Protein AF-A0A645J6P0-F1 (afdb_monomer_li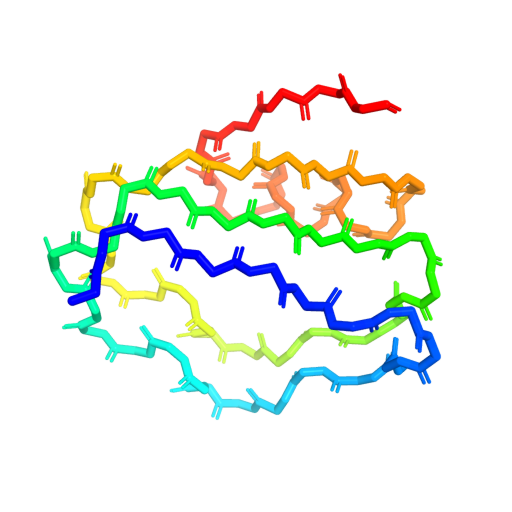te)

Structure (mmCIF, N/CA/C/O backbone):
data_AF-A0A645J6P0-F1
#
_entry.id   AF-A0A645J6P0-F1
#
loop_
_atom_site.group_PDB
_atom_site.id
_atom_site.type_symbol
_atom_site.label_atom_id
_atom_site.label_alt_id
_atom_site.label_comp_id
_atom_site.label_asym_id
_atom_site.label_entity_id
_atom_site.label_seq_id
_atom_site.pdbx_PDB_ins_code
_atom_site.Cartn_x
_atom_site.Cartn_y
_atom_site.Cartn_z
_atom_site.occupancy
_atom_site.B_iso_or_equiv
_atom_site.auth_seq_id
_atom_site.auth_com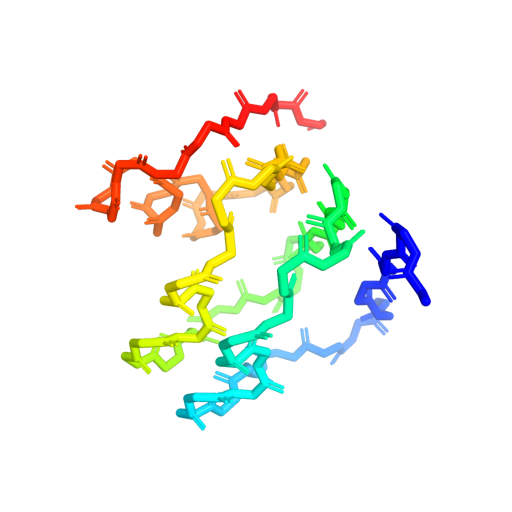p_id
_atom_site.auth_asym_id
_atom_site.auth_atom_id
_atom_site.pdbx_PDB_model_num
ATOM 1 N N . MET A 1 1 ? -0.345 -10.678 -10.973 1.00 61.75 1 MET A N 1
ATOM 2 C CA . MET A 1 1 ? -1.363 -9.882 -10.277 1.00 61.75 1 MET A CA 1
ATOM 3 C C . MET A 1 1 ? -1.107 -8.436 -10.632 1.00 61.75 1 MET A C 1
ATOM 5 O O . MET A 1 1 ? 0.009 -7.983 -10.407 1.00 61.75 1 MET A O 1
ATOM 9 N N . ASP A 1 2 ? -2.060 -7.777 -11.272 1.00 90.50 2 ASP A N 1
ATOM 10 C CA . ASP A 1 2 ? -1.978 -6.360 -11.644 1.00 90.50 2 ASP A CA 1
ATOM 11 C C . ASP A 1 2 ? -2.832 -5.467 -10.735 1.00 90.50 2 ASP A C 1
ATOM 13 O O . ASP A 1 2 ? -2.583 -4.266 -10.655 1.00 90.50 2 ASP A O 1
ATOM 17 N N . SER A 1 3 ? -3.786 -6.051 -10.012 1.00 95.38 3 SER A N 1
ATOM 18 C CA . SER A 1 3 ? -4.704 -5.358 -9.120 1.00 95.38 3 SER A CA 1
ATOM 19 C C . SER A 1 3 ? -4.962 -6.157 -7.844 1.00 95.38 3 SER A C 1
ATOM 21 O O . SER A 1 3 ? -5.063 -7.384 -7.873 1.00 95.38 3 SER A O 1
ATOM 23 N N . ILE A 1 4 ? -5.048 -5.456 -6.714 1.00 95.88 4 ILE A N 1
ATOM 24 C CA . ILE A 1 4 ? -5.390 -6.017 -5.403 1.00 95.88 4 ILE A CA 1
ATOM 25 C C . ILE A 1 4 ? -6.462 -5.137 -4.764 1.00 95.88 4 ILE A C 1
ATOM 27 O O . ILE A 1 4 ? -6.378 -3.912 -4.792 1.00 95.88 4 ILE A O 1
ATOM 31 N N . THR A 1 5 ? -7.466 -5.768 -4.166 1.00 96.75 5 THR A N 1
ATOM 32 C CA . THR A 1 5 ? -8.416 -5.094 -3.277 1.00 96.75 5 THR A CA 1
ATOM 33 C C . THR A 1 5 ? -8.209 -5.659 -1.890 1.00 96.75 5 THR A C 1
ATOM 35 O O . THR A 1 5 ? -8.312 -6.872 -1.704 1.00 96.75 5 THR A O 1
ATOM 38 N N . ILE A 1 6 ? -7.873 -4.797 -0.937 1.00 97.00 6 ILE A N 1
ATOM 39 C CA . ILE A 1 6 ? -7.792 -5.199 0.462 1.00 97.00 6 ILE A CA 1
ATOM 40 C C . ILE A 1 6 ? -9.230 -5.363 0.967 1.00 97.00 6 ILE A C 1
ATOM 42 O O . ILE A 1 6 ? -10.017 -4.431 0.803 1.00 97.00 6 ILE A O 1
ATOM 46 N N . PRO A 1 7 ? -9.598 -6.530 1.524 1.00 97.31 7 PRO A N 1
ATOM 47 C CA . PRO A 1 7 ? -10.959 -6.766 1.982 1.00 97.31 7 PRO A CA 1
ATOM 48 C C . PRO A 1 7 ? -11.391 -5.795 3.080 1.00 97.31 7 PRO A C 1
ATOM 50 O O . PRO A 1 7 ? -10.604 -5.448 3.966 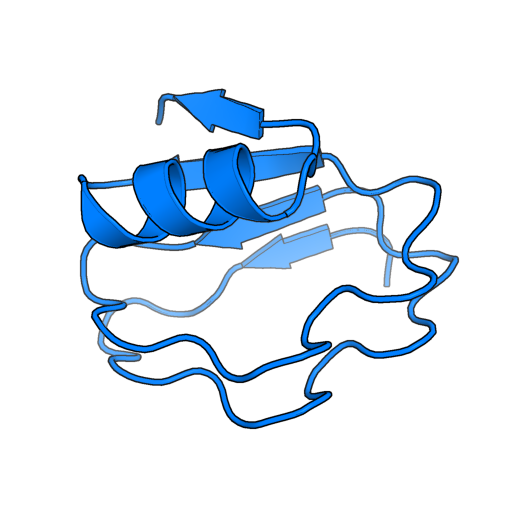1.00 97.31 7 PRO A O 1
ATOM 53 N N . ASP A 1 8 ? -12.674 -5.446 3.066 1.00 92.69 8 ASP A N 1
ATOM 54 C CA . ASP A 1 8 ? -13.297 -4.725 4.169 1.00 92.69 8 ASP A CA 1
ATOM 55 C C . ASP A 1 8 ? -13.131 -5.514 5.475 1.00 92.69 8 ASP A C 1
ATOM 57 O O . ASP A 1 8 ? -13.329 -6.731 5.527 1.00 92.69 8 ASP A O 1
ATOM 61 N N . GLY A 1 9 ? -12.737 -4.814 6.539 1.00 95.62 9 GLY A N 1
ATOM 62 C CA . GLY A 1 9 ? -12.463 -5.409 7.849 1.00 95.62 9 GLY A CA 1
ATOM 63 C C . GLY A 1 9 ? -10.987 -5.708 8.110 1.00 95.62 9 GLY A C 1
ATOM 64 O O . GLY A 1 9 ? -10.624 -5.951 9.261 1.00 95.62 9 GLY A O 1
ATOM 65 N N . VAL A 1 10 ? -10.114 -5.615 7.099 1.00 98.00 10 VAL A N 1
ATOM 66 C CA . VAL A 1 10 ? -8.668 -5.540 7.346 1.00 98.00 10 VAL A CA 1
ATOM 67 C C . VAL A 1 10 ? -8.358 -4.198 8.002 1.00 98.00 10 VAL A C 1
ATOM 69 O O . VAL A 1 10 ? -8.685 -3.138 7.464 1.00 98.00 10 VAL A O 1
ATOM 72 N N . THR A 1 11 ? -7.731 -4.255 9.175 1.00 98.25 11 THR A N 1
ATOM 73 C CA . THR A 1 11 ? -7.339 -3.075 9.954 1.00 98.25 11 THR A CA 1
ATOM 74 C C . THR A 1 11 ? -5.848 -2.772 9.868 1.00 98.25 11 THR A C 1
ATOM 76 O O . THR A 1 11 ? -5.455 -1.616 10.034 1.00 98.25 11 THR A O 1
ATOM 79 N N . GLU A 1 12 ? -5.030 -3.783 9.570 1.00 98.25 12 GLU A N 1
ATOM 80 C CA . GLU A 1 12 ? -3.575 -3.683 9.511 1.00 98.25 12 GLU A CA 1
ATOM 81 C C . GLU A 1 12 ? -3.004 -4.389 8.274 1.00 98.25 12 GLU A C 1
ATOM 83 O O . GLU A 1 12 ? -3.393 -5.512 7.951 1.00 98.25 12 GLU A O 1
ATOM 88 N N . ILE A 1 13 ? -2.055 -3.727 7.605 1.00 97.94 13 ILE A N 1
ATOM 89 C CA . ILE A 1 13 ? -1.194 -4.315 6.573 1.00 97.94 13 ILE A CA 1
ATOM 90 C C . ILE A 1 13 ? 0.226 -4.378 7.132 1.00 97.94 13 ILE A C 1
ATOM 92 O O . ILE A 1 13 ? 0.816 -3.342 7.445 1.00 97.94 13 ILE A O 1
ATOM 96 N N . GLU A 1 14 ? 0.776 -5.582 7.261 1.00 97.81 14 GLU A N 1
ATOM 97 C CA . GLU A 1 14 ? 2.087 -5.787 7.877 1.00 97.81 14 GLU A CA 1
ATOM 98 C C . GLU A 1 14 ? 3.260 -5.334 6.995 1.00 97.81 14 GLU A C 1
ATOM 100 O O . GLU A 1 14 ? 3.131 -5.133 5.789 1.00 97.81 14 GLU A O 1
ATOM 105 N N . TYR A 1 15 ? 4.426 -5.187 7.628 1.00 96.81 15 TYR A N 1
ATOM 106 C CA . TYR A 1 15 ? 5.692 -4.803 7.003 1.00 96.81 15 TYR A CA 1
ATOM 107 C C . TYR A 1 15 ? 5.972 -5.573 5.702 1.00 96.81 15 TYR A C 1
ATOM 109 O O . TYR A 1 15 ? 5.902 -6.801 5.670 1.00 96.81 15 TYR A O 1
ATOM 117 N N . SER A 1 16 ? 6.336 -4.847 4.638 1.00 95.06 16 SER A N 1
ATOM 118 C CA . SER A 1 16 ? 6.730 -5.418 3.336 1.00 95.06 16 SER A CA 1
ATOM 119 C C . SER A 1 16 ? 5.712 -6.359 2.658 1.00 95.06 16 SER A C 1
ATOM 121 O O . SER A 1 16 ? 6.092 -7.108 1.758 1.00 95.06 16 SER A O 1
ATOM 123 N N . ALA A 1 17 ? 4.422 -6.325 3.023 1.00 96.81 17 ALA A N 1
ATOM 124 C CA . ALA A 1 17 ? 3.411 -7.263 2.505 1.00 96.81 17 ALA A CA 1
ATOM 125 C C . ALA A 1 17 ? 3.311 -7.329 0.965 1.00 96.81 17 ALA A C 1
ATOM 127 O O . ALA A 1 17 ? 3.004 -8.388 0.415 1.00 96.81 17 ALA A O 1
ATOM 128 N N . PHE A 1 18 ? 3.592 -6.222 0.266 1.00 96.56 18 PHE A N 1
ATOM 129 C CA . PHE A 1 18 ? 3.610 -6.148 -1.199 1.00 96.56 18 PHE A CA 1
ATOM 130 C C . PHE A 1 18 ? 4.964 -5.682 -1.753 1.00 96.56 18 PHE A C 1
ATOM 132 O O . PHE A 1 18 ? 5.033 -5.214 -2.889 1.00 96.56 18 PHE A O 1
ATOM 139 N N . TYR A 1 19 ? 6.050 -5.842 -0.992 1.00 96.38 19 TYR A N 1
ATOM 140 C CA . TYR A 1 19 ? 7.394 -5.464 -1.432 1.00 96.38 19 TYR A CA 1
ATOM 141 C C . TYR A 1 19 ? 7.747 -6.110 -2.781 1.00 96.38 19 TYR A C 1
ATOM 143 O O . TYR A 1 19 ? 7.484 -7.299 -3.000 1.00 96.38 19 TYR A O 1
ATOM 151 N N . LYS A 1 20 ? 8.339 -5.331 -3.697 1.00 96.69 20 LYS A N 1
ATOM 152 C CA . LYS A 1 20 ? 8.751 -5.778 -5.044 1.00 96.69 20 LYS A CA 1
ATOM 153 C C . LYS A 1 20 ? 7.628 -6.347 -5.912 1.00 96.69 20 LYS A C 1
ATOM 155 O O . LYS A 1 20 ? 7.884 -7.094 -6.865 1.00 96.69 20 LYS A O 1
ATOM 160 N N . CYS A 1 21 ? 6.374 -5.983 -5.659 1.00 96.50 21 CYS A N 1
ATOM 161 C CA . CYS A 1 21 ? 5.274 -6.329 -6.553 1.00 96.50 21 CYS A CA 1
ATOM 162 C C . CYS A 1 21 ? 5.296 -5.468 -7.833 1.00 96.50 21 CYS A C 1
ATOM 164 O O . CYS A 1 21 ? 4.341 -4.768 -8.142 1.00 96.50 21 CYS A O 1
ATOM 166 N N . ILE A 1 22 ? 6.347 -5.587 -8.654 1.00 95.69 22 ILE A N 1
ATOM 167 C CA . ILE A 1 22 ? 6.606 -4.780 -9.868 1.00 95.69 22 ILE A CA 1
ATOM 168 C C . ILE A 1 22 ? 5.514 -4.864 -10.953 1.00 95.69 22 ILE A C 1
ATOM 170 O O . ILE A 1 22 ? 5.495 -4.089 -11.911 1.00 95.69 22 ILE A O 1
ATOM 174 N N . LYS A 1 23 ? 4.632 -5.866 -10.857 1.00 96.19 23 LYS A N 1
ATOM 175 C CA . LYS A 1 23 ? 3.483 -6.045 -11.758 1.00 96.19 23 LYS A CA 1
ATOM 176 C C . LYS A 1 23 ? 2.200 -5.428 -11.203 1.00 96.19 23 LYS A C 1
ATOM 178 O O . LYS A 1 23 ? 1.248 -5.307 -11.967 1.00 96.19 23 LYS A O 1
ATOM 183 N N . LEU A 1 24 ? 2.165 -5.070 -9.919 1.00 97.06 24 LEU A N 1
ATOM 184 C CA . LEU A 1 24 ? 1.009 -4.465 -9.274 1.00 97.06 24 LEU A CA 1
ATOM 185 C C . LEU A 1 24 ? 0.862 -3.029 -9.771 1.00 97.06 24 LEU A C 1
ATOM 187 O O . LEU A 1 24 ? 1.724 -2.184 -9.559 1.00 97.06 24 LEU A O 1
ATOM 191 N N . SER A 1 25 ? -0.243 -2.786 -10.460 1.00 97.12 25 SER A N 1
ATOM 192 C CA . SER A 1 25 ? -0.603 -1.483 -11.016 1.00 97.12 25 SER A CA 1
ATOM 193 C C . SER A 1 25 ? -1.701 -0.788 -10.220 1.00 97.12 25 SER A C 1
ATOM 195 O O . SER A 1 25 ? -1.831 0.430 -10.282 1.00 97.12 25 SER A O 1
ATOM 197 N N . ARG A 1 26 ? -2.493 -1.546 -9.451 1.00 97.56 26 ARG A N 1
ATOM 198 C CA . ARG A 1 26 ? -3.578 -1.002 -8.637 1.00 97.56 26 ARG A CA 1
ATOM 199 C C . ARG A 1 26 ? -3.682 -1.680 -7.283 1.00 97.56 26 ARG A C 1
ATOM 201 O O . ARG A 1 26 ? -3.716 -2.906 -7.209 1.00 97.56 26 ARG A O 1
ATOM 208 N N . VAL A 1 27 ? -3.853 -0.886 -6.235 1.00 97.75 27 VAL A N 1
ATOM 209 C CA . VAL A 1 27 ? -4.312 -1.376 -4.932 1.00 97.75 27 VAL A CA 1
ATOM 210 C C . VAL A 1 27 ? -5.484 -0.538 -4.445 1.00 97.75 27 VAL A C 1
ATOM 212 O O . VAL A 1 27 ? -5.467 0.679 -4.589 1.00 97.75 27 VAL A O 1
ATOM 215 N N . THR A 1 28 ? -6.502 -1.178 -3.882 1.00 98.06 28 THR A N 1
ATOM 216 C CA . THR A 1 28 ? -7.569 -0.485 -3.149 1.00 98.06 28 THR A CA 1
ATOM 217 C C . THR A 1 28 ? -7.350 -0.680 -1.655 1.00 98.06 28 THR A C 1
ATOM 219 O O . THR A 1 28 ? -7.283 -1.824 -1.198 1.00 98.06 28 THR A O 1
ATOM 222 N N . IL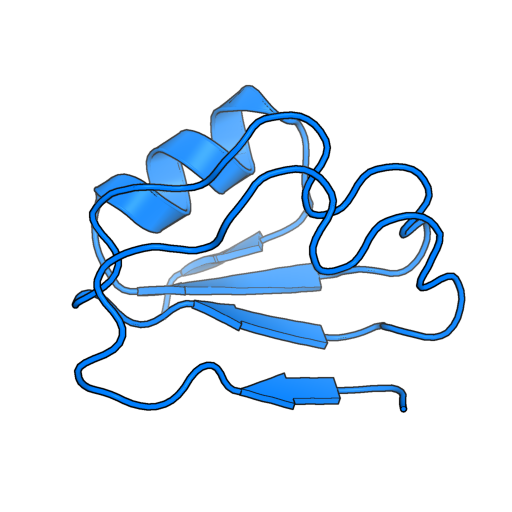E A 1 29 ? -7.223 0.426 -0.920 1.00 97.69 29 ILE A N 1
ATOM 223 C CA . ILE A 1 29 ? -7.033 0.474 0.533 1.00 97.69 29 ILE A CA 1
ATOM 224 C C . ILE A 1 29 ? -8.338 1.001 1.153 1.00 97.69 29 ILE A C 1
ATOM 226 O O . ILE A 1 29 ? -8.647 2.177 0.957 1.00 97.69 29 ILE A O 1
ATOM 230 N N . PRO A 1 30 ? -9.126 0.167 1.855 1.00 97.94 30 PRO A N 1
ATOM 231 C CA . PRO A 1 30 ? -10.395 0.581 2.443 1.00 97.94 30 PRO A CA 1
ATOM 232 C C . PRO A 1 30 ? -10.188 1.428 3.706 1.00 97.94 30 PRO A C 1
ATOM 234 O O . PRO A 1 30 ? -9.160 1.329 4.378 1.00 97.94 30 PRO A O 1
ATOM 237 N N . ALA A 1 31 ? -11.227 2.174 4.094 1.00 97.50 31 ALA A N 1
ATOM 238 C CA . ALA A 1 31 ? -11.221 3.032 5.285 1.00 97.50 31 ALA A CA 1
ATOM 239 C C . ALA A 1 31 ? -11.073 2.269 6.612 1.00 97.50 31 ALA A C 1
ATOM 241 O O . ALA A 1 31 ? -10.784 2.875 7.642 1.00 97.50 31 ALA A O 1
ATOM 242 N N . SER A 1 32 ? -11.256 0.943 6.609 1.00 98.12 32 SER A N 1
ATOM 243 C CA . SER A 1 32 ? -11.005 0.110 7.788 1.00 98.12 32 SER A CA 1
ATOM 244 C C . SER A 1 32 ? -9.519 0.009 8.142 1.00 98.12 32 SER A C 1
ATOM 246 O O . SER A 1 32 ? -9.196 -0.290 9.293 1.00 98.12 32 SER A O 1
ATOM 248 N N . VAL A 1 33 ? -8.615 0.255 7.186 1.00 98.31 33 VAL A N 1
ATOM 249 C CA . VAL A 1 33 ? -7.170 0.179 7.413 1.00 98.31 33 VAL A CA 1
ATOM 250 C C . VAL A 1 33 ? -6.718 1.387 8.224 1.00 98.31 33 VAL A C 1
ATOM 252 O O . VAL A 1 33 ? -6.767 2.525 7.768 1.00 98.31 33 VAL A O 1
ATOM 255 N N . THR A 1 34 ? -6.225 1.121 9.430 1.00 97.88 34 THR A N 1
ATOM 256 C CA . THR A 1 34 ? -5.731 2.141 10.369 1.00 97.88 34 THR A CA 1
ATOM 257 C C . THR A 1 34 ? -4.246 1.977 10.686 1.00 97.88 34 THR A C 1
ATOM 259 O O . THR A 1 34 ? -3.677 2.773 11.434 1.00 97.88 34 THR A O 1
ATOM 262 N N . LYS A 1 35 ? -3.599 0.955 10.113 1.00 98.25 35 LYS A N 1
ATOM 263 C CA . LYS A 1 35 ? -2.162 0.725 10.238 1.00 98.25 35 LYS A CA 1
ATOM 264 C C . LYS A 1 35 ? -1.586 0.103 8.971 1.00 98.25 35 LYS A C 1
ATOM 266 O O . LYS A 1 35 ? -2.081 -0.909 8.484 1.00 98.25 35 LYS A O 1
ATOM 271 N N . ILE A 1 36 ? -0.518 0.701 8.451 1.00 97.94 36 ILE A N 1
ATOM 272 C CA . ILE A 1 36 ? 0.239 0.174 7.312 1.00 97.94 36 ILE A CA 1
ATOM 273 C C . ILE A 1 36 ? 1.717 0.180 7.690 1.00 97.94 36 ILE A C 1
ATOM 275 O O . ILE A 1 36 ? 2.253 1.205 8.118 1.00 97.94 36 ILE A O 1
ATOM 279 N N . GLY A 1 37 ? 2.355 -0.981 7.561 1.00 97.44 37 GLY A N 1
ATOM 280 C CA . GLY A 1 37 ? 3.769 -1.168 7.840 1.00 97.44 37 GLY A CA 1
ATOM 281 C C . GLY A 1 37 ? 4.686 -0.333 6.943 1.00 97.44 37 GLY A C 1
ATOM 282 O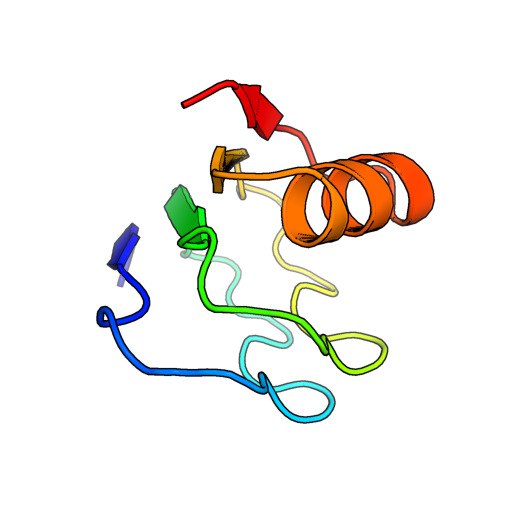 O . GLY A 1 37 ? 4.303 0.219 5.906 1.00 97.44 37 GLY A O 1
ATOM 283 N N . GLU A 1 38 ? 5.946 -0.254 7.349 1.00 95.50 38 GLU A N 1
ATOM 284 C CA . GLU A 1 38 ? 7.003 0.321 6.522 1.00 95.50 38 GLU A CA 1
ATOM 285 C C . GLU A 1 38 ? 7.265 -0.559 5.285 1.00 95.50 38 GLU A C 1
ATOM 287 O O . GLU A 1 38 ? 7.082 -1.779 5.329 1.00 95.50 38 GLU A O 1
ATOM 292 N N . GLY A 1 39 ? 7.635 0.066 4.163 1.00 95.69 39 GLY A N 1
ATOM 293 C CA . GLY A 1 39 ? 8.046 -0.638 2.941 1.00 95.69 39 GLY A CA 1
ATOM 294 C C . GLY A 1 39 ? 6.959 -1.467 2.244 1.00 95.69 39 GLY A C 1
ATOM 295 O O . GLY A 1 39 ? 7.266 -2.231 1.335 1.00 95.69 39 GLY A O 1
ATOM 296 N N . VAL A 1 40 ? 5.683 -1.345 2.637 1.00 97.56 40 VAL A N 1
ATOM 297 C CA . VAL A 1 40 ? 4.600 -2.216 2.134 1.00 97.56 40 VAL A CA 1
ATOM 298 C C . VAL A 1 40 ? 4.510 -2.235 0.612 1.00 97.56 40 VAL A C 1
ATOM 300 O O . VAL A 1 40 ? 4.314 -3.306 0.051 1.00 97.56 40 VAL A O 1
ATOM 303 N N . PHE A 1 41 ? 4.689 -1.087 -0.044 1.00 96.88 41 PHE A N 1
ATOM 304 C CA . PHE A 1 41 ? 4.661 -0.953 -1.505 1.00 96.88 41 PHE A CA 1
ATOM 305 C C . PHE A 1 41 ? 6.009 -0.511 -2.089 1.00 96.88 41 PHE A C 1
ATOM 307 O O . PHE A 1 41 ? 6.066 0.065 -3.175 1.00 96.88 41 PHE A O 1
ATOM 314 N N . GLU A 1 42 ? 7.105 -0.741 -1.369 1.00 95.94 42 GLU A N 1
ATOM 315 C CA . GLU A 1 42 ? 8.434 -0.414 -1.878 1.00 95.94 42 GLU A CA 1
ATOM 316 C C . GLU A 1 42 ? 8.761 -1.276 -3.116 1.00 95.94 42 GLU A C 1
ATOM 318 O O . GLU A 1 42 ? 8.385 -2.450 -3.200 1.00 95.94 42 GLU A O 1
ATOM 323 N N . GLU A 1 43 ? 9.407 -0.663 -4.115 1.00 95.88 43 GLU A N 1
ATOM 324 C CA . GLU A 1 43 ? 9.684 -1.251 -5.440 1.00 95.88 43 GLU A CA 1
ATOM 325 C C . GLU A 1 43 ? 8.422 -1.712 -6.212 1.00 95.88 43 GLU A C 1
ATOM 327 O O . GLU A 1 43 ? 8.457 -2.644 -7.021 1.00 95.88 43 GLU A O 1
ATOM 332 N N . CYS A 1 44 ? 7.275 -1.064 -5.975 1.00 96.31 44 CYS A N 1
ATOM 333 C CA . CYS A 1 44 ? 6.057 -1.216 -6.780 1.00 96.31 44 CYS A CA 1
ATOM 334 C C . CYS A 1 44 ? 5.920 -0.078 -7.804 1.00 96.31 44 CYS A C 1
ATOM 336 O O . CYS A 1 44 ? 4.977 0.707 -7.759 1.00 96.31 44 CYS A O 1
ATOM 338 N N . ASP A 1 45 ? 6.850 -0.000 -8.755 1.00 92.12 45 ASP A N 1
ATOM 339 C CA . ASP A 1 45 ? 7.063 1.172 -9.628 1.00 92.12 45 ASP A CA 1
ATOM 340 C C . ASP A 1 45 ? 5.876 1.584 -10.522 1.00 92.12 45 ASP A C 1
ATOM 342 O O . ASP A 1 45 ? 5.894 2.650 -11.133 1.00 92.12 45 ASP A O 1
ATOM 346 N N . LYS A 1 46 ? 4.861 0.726 -10.665 1.00 95.19 46 LYS A N 1
ATOM 347 C CA . LYS A 1 46 ? 3.676 0.968 -11.507 1.00 95.19 46 LYS A CA 1
ATOM 348 C C . LYS A 1 46 ? 2.408 1.227 -10.699 1.00 95.19 46 LYS A C 1
ATOM 350 O O . LYS A 1 46 ? 1.327 1.279 -11.284 1.00 95.19 46 LYS A O 1
ATOM 355 N N . LEU A 1 47 ? 2.521 1.295 -9.376 1.00 97.25 47 LEU A N 1
ATOM 356 C CA . LEU A 1 47 ? 1.378 1.288 -8.481 1.00 97.25 47 LEU A CA 1
ATOM 357 C C . LEU A 1 47 ? 0.653 2.632 -8.470 1.00 97.25 47 LEU A C 1
ATOM 359 O O . LEU A 1 47 ? 1.236 3.659 -8.143 1.00 97.25 47 LEU A O 1
ATOM 363 N N . THR A 1 48 ? -0.656 2.588 -8.699 1.00 97.62 48 THR A N 1
ATOM 364 C CA . THR A 1 48 ? -1.584 3.638 -8.277 1.00 97.62 48 THR A CA 1
ATOM 365 C C . THR A 1 48 ? -2.523 3.084 -7.208 1.00 97.62 48 THR A C 1
ATOM 367 O O . THR A 1 48 ? -3.163 2.046 -7.404 1.00 97.62 48 THR A O 1
ATOM 370 N N . ALA A 1 49 ? -2.624 3.762 -6.071 1.00 97.31 49 ALA A N 1
ATOM 371 C CA . ALA A 1 49 ? -3.541 3.394 -5.002 1.00 97.31 49 ALA A CA 1
ATOM 372 C C . ALA A 1 49 ? -4.901 4.098 -5.147 1.00 97.31 49 ALA A C 1
ATOM 374 O O . ALA A 1 49 ? -4.997 5.228 -5.620 1.00 97.31 49 ALA A O 1
ATOM 375 N N . ILE A 1 50 ? -5.966 3.433 -4.716 1.00 98.00 50 ILE A N 1
ATOM 376 C CA . ILE A 1 50 ? -7.252 4.060 -4.405 1.00 98.00 50 ILE A CA 1
ATOM 377 C C . ILE A 1 50 ? -7.368 3.997 -2.888 1.00 98.00 50 ILE A C 1
ATOM 379 O O . ILE A 1 50 ? -7.462 2.900 -2.329 1.00 98.00 50 ILE A O 1
ATOM 383 N N . CYS A 1 51 ? -7.267 5.149 -2.229 1.00 96.44 51 CYS A N 1
ATOM 384 C CA . CYS A 1 51 ? -7.225 5.237 -0.772 1.00 96.44 51 CYS A CA 1
ATOM 385 C C . CYS A 1 51 ? -8.606 5.744 -0.302 1.00 96.44 51 CYS A C 1
ATOM 387 O O . CYS A 1 51 ? -9.038 6.820 -0.711 1.00 96.44 51 CYS A O 1
ATOM 389 N N . TYR A 1 52 ? -9.311 4.942 0.501 1.00 95.69 52 TYR A N 1
ATOM 390 C CA . TYR A 1 52 ? -10.542 5.339 1.185 1.00 95.69 52 TYR A CA 1
ATOM 391 C C . TYR A 1 52 ? -10.199 5.699 2.632 1.00 95.69 52 TYR A C 1
ATOM 393 O O . TYR A 1 52 ? -9.618 4.881 3.347 1.00 95.69 52 TYR A O 1
ATOM 401 N N . GLY A 1 53 ? -10.595 6.891 3.073 1.00 93.69 53 GLY A N 1
ATOM 402 C CA . GLY A 1 53 ? -10.411 7.357 4.446 1.00 93.69 53 GLY A CA 1
ATOM 403 C C . GLY A 1 53 ? -9.011 7.898 4.761 1.00 93.69 53 GLY A C 1
ATOM 404 O O . GLY A 1 53 ? -8.008 7.574 4.120 1.00 93.69 53 GLY A O 1
ATOM 405 N N . ASP A 1 54 ? -8.951 8.700 5.824 1.00 95.75 54 ASP A N 1
ATOM 406 C CA . ASP A 1 54 ? -7.821 9.586 6.115 1.00 95.75 54 ASP A CA 1
ATOM 407 C C . ASP A 1 54 ? -6.478 8.862 6.295 1.00 95.75 54 ASP A C 1
ATOM 409 O O . ASP A 1 54 ? -5.431 9.395 5.927 1.00 95.75 54 ASP A O 1
ATOM 413 N N . TYR A 1 55 ? -6.469 7.662 6.890 1.00 96.75 55 TYR A N 1
ATOM 414 C CA . TYR A 1 55 ? -5.212 6.969 7.191 1.00 96.75 55 TYR A CA 1
ATOM 415 C C . TYR A 1 55 ? -4.509 6.490 5.919 1.00 96.75 55 TYR A C 1
ATOM 417 O O . TYR A 1 55 ? -3.308 6.722 5.749 1.00 96.75 55 TYR A O 1
ATOM 425 N N . GLY A 1 56 ? -5.256 5.842 5.018 1.00 95.56 56 GLY A N 1
ATOM 426 C CA . GLY A 1 56 ? -4.734 5.389 3.732 1.00 95.56 56 GLY A CA 1
ATOM 427 C C . GLY A 1 56 ? -4.166 6.567 2.949 1.00 95.56 56 GLY A C 1
ATOM 428 O O . GLY A 1 56 ? -3.008 6.535 2.550 1.00 95.56 56 GLY A O 1
ATOM 429 N N . GLU A 1 57 ? -4.928 7.651 2.830 1.00 96.25 57 GLU A N 1
ATOM 430 C CA . GLU A 1 57 ? -4.506 8.876 2.141 1.00 96.25 57 GLU A CA 1
ATOM 431 C C . GLU A 1 57 ? -3.222 9.482 2.725 1.00 96.25 57 GLU A C 1
ATOM 433 O O . GLU A 1 57 ? -2.286 9.804 1.986 1.00 96.25 57 GLU A O 1
ATOM 438 N N . GLN A 1 58 ? -3.137 9.603 4.055 1.00 97.69 58 GLN A N 1
ATOM 439 C CA . GLN A 1 58 ? -1.938 10.098 4.736 1.00 97.69 58 GLN A CA 1
ATOM 440 C C . GLN A 1 58 ? -0.723 9.216 4.447 1.00 97.69 58 GLN A C 1
ATOM 442 O O . GLN A 1 58 ? 0.368 9.737 4.199 1.00 97.69 58 GLN A O 1
ATOM 447 N N . TYR A 1 59 ? -0.904 7.895 4.447 1.00 96.50 59 TYR A N 1
ATOM 448 C CA . TYR A 1 59 ? 0.151 6.951 4.100 1.00 96.50 59 TYR A CA 1
ATOM 449 C C . TYR A 1 59 ? 0.586 7.098 2.635 1.00 96.50 59 TYR A C 1
ATOM 451 O O . TYR A 1 59 ? 1.787 7.222 2.375 1.00 96.50 59 TYR A O 1
ATOM 459 N N . CYS A 1 60 ? -0.376 7.124 1.704 1.00 95.69 60 CYS A N 1
ATOM 460 C CA . CYS A 1 60 ? -0.158 7.284 0.264 1.00 95.69 60 CYS A CA 1
ATOM 461 C C . CYS A 1 60 ? 0.674 8.568 0.015 1.00 95.69 60 CYS A C 1
ATOM 463 O O . CYS A 1 60 ? 1.758 8.522 -0.575 1.00 95.69 60 CYS A O 1
ATOM 465 N N . LYS A 1 61 ? 0.259 9.692 0.618 1.00 96.62 61 LYS A N 1
ATOM 466 C CA . LYS A 1 61 ? 0.954 10.988 0.557 1.00 96.62 61 LYS A CA 1
ATOM 467 C C . LYS A 1 61 ? 2.355 10.971 1.174 1.00 96.62 61 LYS A C 1
ATOM 469 O O . LYS A 1 61 ? 3.283 11.517 0.582 1.00 96.62 61 LYS A O 1
ATOM 474 N N . LYS A 1 62 ? 2.519 10.387 2.366 1.00 96.31 62 LYS A N 1
ATOM 475 C CA . LYS A 1 62 ? 3.804 10.358 3.090 1.00 96.31 62 LYS A CA 1
ATOM 476 C C . LYS A 1 62 ? 4.884 9.599 2.314 1.00 96.31 62 LYS A C 1
ATOM 478 O O . LYS A 1 62 ? 6.044 9.996 2.367 1.00 96.31 62 LYS A O 1
ATOM 483 N N . ASN A 1 63 ? 4.506 8.525 1.624 1.00 94.88 63 ASN A N 1
ATOM 484 C CA . ASN A 1 63 ? 5.439 7.642 0.921 1.00 94.88 63 ASN A CA 1
ATOM 485 C C . ASN A 1 63 ? 5.579 7.966 -0.576 1.00 94.88 63 ASN A C 1
ATOM 487 O O . ASN A 1 63 ? 6.249 7.227 -1.287 1.00 94.88 63 ASN A O 1
ATOM 491 N N . GLY A 1 64 ? 4.957 9.049 -1.062 1.00 94.94 64 GLY A N 1
ATOM 492 C CA . GLY A 1 64 ? 5.038 9.443 -2.472 1.00 94.94 64 GLY A CA 1
ATOM 493 C C . GLY A 1 64 ? 4.435 8.416 -3.434 1.00 94.94 64 GLY A C 1
ATOM 494 O O . GLY A 1 64 ? 4.881 8.316 -4.571 1.00 94.94 64 GLY A O 1
ATOM 495 N N . ILE A 1 65 ? 3.457 7.636 -2.971 1.00 95.12 65 ILE A N 1
ATOM 496 C CA . ILE A 1 65 ? 2.727 6.676 -3.803 1.00 95.12 65 ILE A CA 1
ATOM 497 C C . ILE A 1 65 ? 1.672 7.460 -4.577 1.00 95.12 65 ILE A C 1
ATOM 499 O O . ILE A 1 65 ? 0.939 8.223 -3.955 1.00 95.12 65 ILE A O 1
ATOM 503 N N . ASP A 1 66 ? 1.556 7.263 -5.890 1.00 96.75 66 ASP A N 1
ATOM 504 C CA . ASP A 1 66 ? 0.473 7.865 -6.674 1.00 96.75 66 ASP A CA 1
ATOM 505 C C . ASP A 1 66 ? -0.881 7.325 -6.204 1.00 96.75 66 ASP A C 1
ATOM 507 O O . ASP A 1 66 ? -1.068 6.112 -6.073 1.00 96.75 66 ASP A O 1
ATOM 511 N N . TYR A 1 67 ? -1.847 8.210 -5.952 1.00 97.25 67 TYR A N 1
ATOM 512 C CA . TYR A 1 67 ? -3.156 7.803 -5.449 1.00 97.25 67 TYR A CA 1
ATOM 513 C C . TYR A 1 67 ? -4.309 8.661 -5.952 1.00 97.25 67 TYR A C 1
ATOM 515 O O . TYR A 1 67 ? -4.151 9.828 -6.310 1.00 97.25 67 TYR A O 1
ATOM 523 N N . ILE A 1 68 ? -5.488 8.045 -5.952 1.00 96.56 68 ILE A N 1
ATOM 524 C CA . ILE A 1 68 ? -6.779 8.671 -6.220 1.00 96.56 68 ILE A CA 1
ATOM 525 C C . ILE A 1 68 ? -7.629 8.542 -4.952 1.00 96.56 68 ILE A C 1
ATOM 527 O O . ILE A 1 68 ? -7.572 7.526 -4.255 1.00 96.56 68 ILE A O 1
ATOM 531 N N . MET A 1 69 ? -8.414 9.579 -4.671 1.00 92.06 69 MET A N 1
ATOM 532 C CA . MET A 1 69 ? -9.380 9.600 -3.572 1.00 92.06 69 MET A CA 1
ATOM 533 C C . MET A 1 69 ? -10.615 8.786 -3.968 1.00 92.06 69 MET A C 1
ATOM 535 O O . MET A 1 69 ? -11.151 8.996 -5.063 1.00 92.06 69 MET A O 1
ATOM 539 N N . GLY A 1 70 ? -11.015 7.850 -3.107 1.00 81.06 70 GLY A N 1
ATOM 540 C CA . GLY A 1 70 ? -12.165 6.961 -3.301 1.00 81.06 70 GLY A CA 1
ATOM 541 C C . GLY A 1 70 ? -13.417 7.409 -2.566 1.00 81.06 70 GLY A C 1
ATOM 542 O O . GLY A 1 70 ? -13.286 7.934 -1.440 1.00 81.06 70 GLY A O 1
#

Secondary structure (DSSP, 8-state):
--EEEPPTT--EE-TTTTTT-TT--EEEE-TT--EE-TTTTTT-TT-EEEE-SHHHHHHHHHTT-EEEE-

Organism: NCBI:txid1076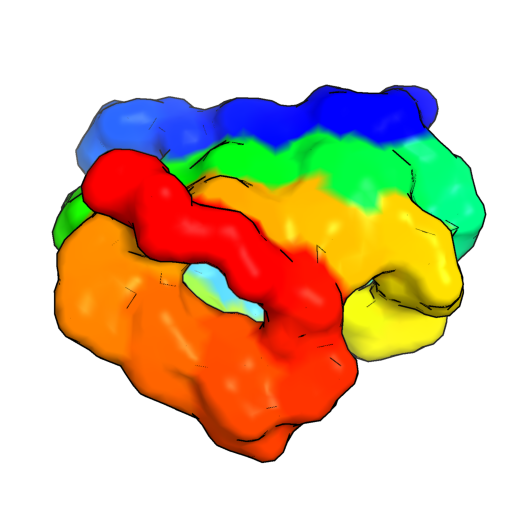179

pLDDT: mean 95.73, std 4.73, range [61.75, 98.31]

Sequence (70 aa):
MDSITIPDGVTEIEYSAFYKCIKLSRVTIPASVTKIGEGVFEECDKLTAICYGDYGEQYCKKNGIDYIMG

Radius of gyration: 10.54 Å; chains: 1; bounding box: 23×21×22 Å

Foldseek 3Di:
DQEEEDDPPDQEAEALCCALVCNHQEYEAAQSHQYYHPRVCHNNVNYEYAYEHDRSVVVCVVVVNHYDYD

InterPro domains:
  IPR026906 BspA-type LRR region [PF13306] (3-50)
  IPR032675 Leucine-rich repeat domain superfamily [G3DSA:3.80.10.10] (1-67)